Protein AF-I1XHA5-F1 (afdb_monomer_lite)

Radius of gyration: 13.58 Å; chains: 1; bounding box: 34×19×31 Å

Structure (mmCIF, N/CA/C/O backbone):
data_AF-I1XHA5-F1
#
_entry.id   AF-I1XHA5-F1
#
loop_
_atom_site.group_PDB
_atom_site.id
_atom_site.type_symbol
_atom_site.label_atom_id
_atom_site.label_alt_id
_atom_site.label_comp_id
_atom_site.label_asym_id
_atom_site.label_entity_id
_atom_site.label_seq_id
_atom_site.pdbx_PDB_ins_code
_atom_site.Cartn_x
_atom_site.Cartn_y
_atom_site.Cartn_z
_atom_site.occupancy
_atom_site.B_iso_or_equiv
_atom_site.auth_seq_id
_atom_site.auth_comp_id
_atom_site.auth_asym_id
_atom_site.auth_atom_id
_atom_site.pdbx_PDB_model_num
ATOM 1 N N . MET A 1 1 ? 14.591 6.433 22.136 1.00 72.38 1 MET A N 1
ATOM 2 C CA . MET A 1 1 ? 14.325 6.480 20.679 1.00 72.38 1 MET A CA 1
ATOM 3 C C . MET A 1 1 ? 13.158 5.548 20.357 1.00 72.38 1 MET A C 1
ATOM 5 O O . MET A 1 1 ? 12.964 4.605 21.125 1.00 72.38 1 MET A O 1
ATOM 9 N N . PRO A 1 2 ? 12.344 5.811 19.315 1.00 86.88 2 PRO A N 1
ATOM 10 C CA . PRO A 1 2 ? 11.235 4.928 18.956 1.00 86.88 2 PRO A CA 1
ATOM 11 C C . PRO A 1 2 ? 11.751 3.545 18.543 1.00 86.88 2 PRO A C 1
ATOM 13 O O . PRO A 1 2 ? 12.807 3.435 17.928 1.00 86.88 2 PRO A O 1
ATOM 16 N N . LYS A 1 3 ? 10.992 2.489 18.865 1.00 92.56 3 LYS A N 1
ATOM 17 C CA . LYS A 1 3 ? 11.334 1.111 18.469 1.00 92.56 3 LYS A CA 1
ATOM 18 C C . LYS A 1 3 ? 11.125 0.850 16.973 1.00 92.56 3 LYS A C 1
ATOM 20 O O . LYS A 1 3 ? 11.705 -0.085 16.440 1.00 92.56 3 LYS A O 1
ATOM 25 N N . ILE A 1 4 ? 10.272 1.641 16.317 1.00 90.06 4 ILE A N 1
ATOM 26 C CA . ILE A 1 4 ? 9.934 1.507 14.895 1.00 90.06 4 ILE A CA 1
ATOM 27 C C . ILE A 1 4 ? 9.908 2.898 14.265 1.00 90.06 4 ILE A C 1
ATOM 29 O O . ILE A 1 4 ? 9.227 3.792 14.772 1.00 90.06 4 ILE A O 1
ATOM 33 N N . LEU A 1 5 ? 10.602 3.047 13.137 1.00 90.50 5 LEU A N 1
ATOM 34 C CA . LEU A 1 5 ? 10.570 4.225 12.274 1.00 90.50 5 LEU A CA 1
ATOM 35 C C . LEU A 1 5 ? 9.802 3.887 10.989 1.00 90.50 5 LEU A C 1
ATOM 37 O O . LEU A 1 5 ? 9.981 2.813 10.424 1.00 90.50 5 LEU A O 1
ATOM 41 N N . ARG A 1 6 ? 8.927 4.792 10.539 1.00 88.50 6 ARG A N 1
ATOM 42 C CA . ARG A 1 6 ? 8.194 4.664 9.272 1.00 88.50 6 ARG A CA 1
ATOM 43 C C . ARG A 1 6 ? 8.635 5.785 8.347 1.00 88.50 6 ARG A C 1
ATOM 45 O O . ARG A 1 6 ? 8.365 6.946 8.637 1.00 88.50 6 ARG A O 1
ATOM 52 N N . LEU A 1 7 ? 9.305 5.420 7.262 1.00 90.00 7 LEU A N 1
ATOM 53 C CA . LEU A 1 7 ? 9.814 6.346 6.255 1.00 90.00 7 LEU A CA 1
ATOM 54 C C . LEU A 1 7 ? 8.994 6.221 4.973 1.00 90.00 7 LEU A C 1
ATOM 56 O O . LEU A 1 7 ? 8.469 5.153 4.660 1.00 90.00 7 LEU A O 1
ATOM 60 N N . ARG A 1 8 ? 8.864 7.326 4.240 1.00 90.62 8 ARG A N 1
ATOM 61 C CA . ARG A 1 8 ? 8.310 7.310 2.887 1.00 90.62 8 ARG A CA 1
ATOM 62 C C . ARG A 1 8 ? 9.448 6.975 1.930 1.00 90.62 8 ARG A C 1
ATOM 64 O O . ARG A 1 8 ? 10.461 7.653 1.947 1.00 90.62 8 ARG A O 1
ATOM 71 N N . VAL A 1 9 ? 9.272 5.955 1.095 1.00 90.12 9 VAL A N 1
ATOM 72 C CA . VAL A 1 9 ? 10.318 5.517 0.152 1.00 90.12 9 VAL A CA 1
ATOM 73 C C . VAL A 1 9 ? 10.746 6.655 -0.780 1.00 90.12 9 VAL A C 1
ATOM 75 O O . VAL A 1 9 ? 11.931 6.831 -1.006 1.00 90.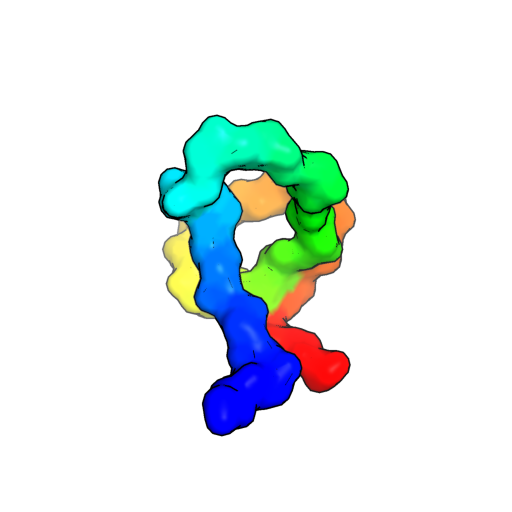12 9 VAL A O 1
ATOM 78 N N . GLY A 1 10 ? 9.809 7.498 -1.228 1.00 88.38 10 GLY A N 1
ATOM 79 C CA . GLY A 1 10 ? 10.102 8.622 -2.129 1.00 88.38 10 GLY A CA 1
ATOM 80 C C . G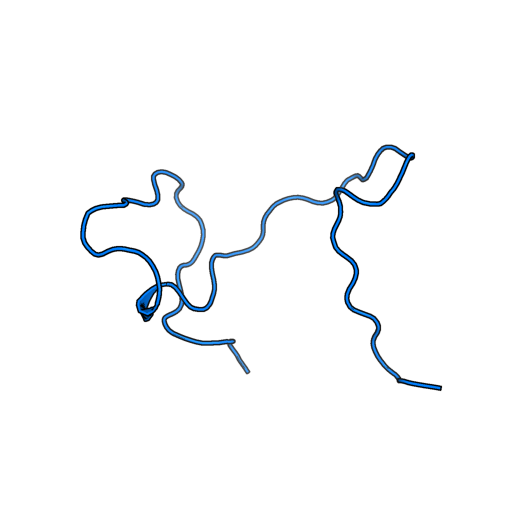LY A 1 10 ? 10.957 9.757 -1.546 1.00 88.38 10 GLY A C 1
ATOM 81 O O . GLY A 1 10 ? 11.147 10.754 -2.228 1.00 88.38 10 GLY A O 1
ATOM 82 N N . THR A 1 11 ? 11.429 9.656 -0.298 1.00 89.94 11 THR A N 1
ATOM 83 C CA . THR A 1 11 ? 12.384 10.611 0.296 1.00 89.94 11 THR A CA 1
ATOM 84 C C . THR A 1 11 ? 13.802 10.048 0.400 1.00 89.94 11 THR A C 1
ATOM 86 O O . THR A 1 11 ? 14.614 10.611 1.128 1.00 89.94 11 THR A O 1
ATOM 89 N N . LEU A 1 12 ? 14.070 8.891 -0.204 1.00 90.81 12 LEU A N 1
ATOM 90 C CA . LEU A 1 12 ? 15.354 8.200 -0.146 1.00 90.81 12 LEU A CA 1
ATOM 91 C C . LEU A 1 12 ? 15.996 8.246 -1.536 1.00 90.81 12 LEU A C 1
ATOM 93 O O . LEU A 1 12 ? 15.306 8.037 -2.531 1.00 90.81 12 LEU A O 1
ATOM 97 N N . ASP A 1 13 ? 17.294 8.542 -1.578 1.00 91.62 13 ASP A N 1
ATOM 98 C CA . ASP A 1 13 ? 18.043 8.747 -2.828 1.00 91.62 13 ASP A CA 1
ATOM 99 C C . ASP A 1 13 ? 18.604 7.438 -3.416 1.00 91.62 13 ASP A C 1
ATOM 101 O O . ASP A 1 13 ? 19.045 7.414 -4.563 1.00 91.62 13 ASP A O 1
ATOM 105 N N . ASP A 1 14 ? 18.577 6.353 -2.637 1.00 90.06 14 ASP A N 1
ATOM 106 C CA . ASP A 1 14 ? 19.097 5.040 -3.022 1.00 90.06 14 ASP A CA 1
ATOM 107 C C . ASP A 1 14 ? 18.003 4.128 -3.594 1.00 90.06 14 ASP A C 1
ATOM 109 O O . ASP A 1 14 ? 16.826 4.223 -3.233 1.00 90.06 14 ASP A O 1
ATOM 113 N N . ASP A 1 15 ? 18.416 3.164 -4.419 1.00 88.62 15 ASP A N 1
ATOM 114 C CA . ASP A 1 15 ? 17.543 2.086 -4.874 1.00 88.62 15 ASP A CA 1
ATOM 115 C C . ASP A 1 15 ? 17.117 1.199 -3.699 1.00 88.62 15 ASP A C 1
ATOM 117 O O . ASP A 1 15 ? 17.938 0.641 -2.964 1.00 88.62 15 ASP A O 1
ATOM 121 N N . ILE A 1 16 ? 15.805 1.020 -3.545 1.00 88.44 16 ILE A N 1
ATOM 122 C CA . ILE A 1 16 ? 15.235 0.221 -2.462 1.00 88.44 16 ILE A CA 1
ATOM 123 C C . ILE A 1 16 ? 14.546 -1.008 -3.034 1.00 88.44 16 ILE A C 1
ATOM 125 O O . ILE A 1 16 ? 13.518 -0.911 -3.700 1.00 88.44 16 ILE A O 1
ATOM 129 N N . ALA A 1 17 ? 15.073 -2.186 -2.699 1.00 87.44 17 ALA A N 1
ATOM 130 C CA . ALA A 1 17 ? 14.486 -3.478 -3.048 1.00 87.44 17 ALA A CA 1
ATOM 131 C C . ALA A 1 17 ? 13.290 -3.830 -2.135 1.00 87.44 17 ALA A C 1
ATOM 133 O O . ALA A 1 17 ? 13.302 -4.840 -1.433 1.00 87.44 17 ALA A O 1
ATOM 134 N N . ILE A 1 18 ? 12.274 -2.962 -2.094 1.00 86.75 18 ILE A N 1
ATOM 135 C CA . ILE A 1 18 ? 11.026 -3.179 -1.352 1.00 86.75 18 ILE A CA 1
ATOM 136 C C . ILE A 1 18 ? 9.855 -3.168 -2.327 1.00 86.75 18 ILE A C 1
ATOM 138 O O . ILE A 1 18 ? 9.635 -2.197 -3.049 1.00 86.75 18 ILE A O 1
ATOM 142 N N . GLU A 1 19 ? 9.055 -4.228 -2.278 1.00 87.62 19 GLU A N 1
ATOM 143 C CA . GLU A 1 19 ? 7.794 -4.313 -3.004 1.00 87.62 19 GLU A CA 1
ATOM 144 C C . GLU A 1 19 ? 6.608 -3.876 -2.136 1.00 87.62 19 GLU A C 1
ATOM 146 O O . GLU A 1 19 ? 6.631 -3.916 -0.901 1.00 87.62 19 GLU A O 1
ATOM 151 N N . LYS A 1 20 ? 5.533 -3.454 -2.806 1.00 91.12 20 LYS A N 1
ATOM 152 C CA . LYS A 1 20 ? 4.255 -3.143 -2.164 1.00 91.12 20 LYS A CA 1
ATOM 153 C C . LYS A 1 20 ? 3.6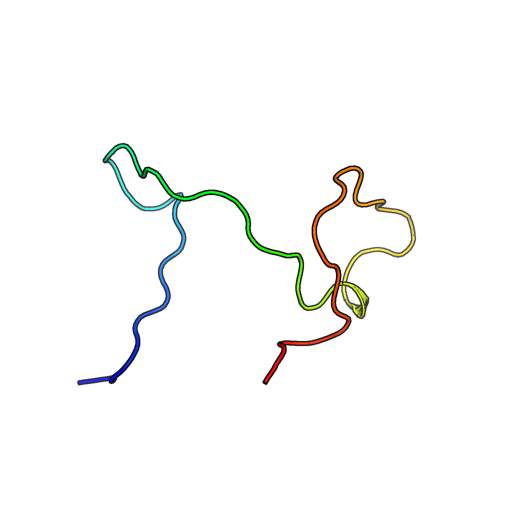76 -4.428 -1.560 1.00 91.12 20 LYS A C 1
ATOM 155 O O . LYS A 1 20 ? 3.494 -5.407 -2.270 1.00 91.12 20 LYS A O 1
ATOM 160 N N . ALA A 1 21 ? 3.345 -4.411 -0.270 1.00 93.44 21 ALA A N 1
ATOM 161 C CA . ALA A 1 21 ? 2.796 -5.586 0.415 1.00 93.44 21 ALA A CA 1
ATOM 162 C C . ALA A 1 21 ? 1.260 -5.586 0.510 1.00 93.44 21 ALA A C 1
ATOM 164 O O . ALA A 1 21 ? 0.645 -6.647 0.518 1.00 93.44 21 ALA A O 1
ATOM 165 N N . CYS A 1 22 ? 0.640 -4.410 0.651 1.00 95.75 22 CYS A N 1
ATOM 166 C CA . CYS A 1 22 ? -0.808 -4.251 0.793 1.00 95.75 22 CYS A CA 1
ATOM 167 C C . CYS A 1 22 ? -1.224 -2.780 0.678 1.00 95.75 22 CYS A C 1
ATOM 169 O O . CYS A 1 22 ? -0.396 -1.872 0.798 1.00 95.75 22 CYS A O 1
ATOM 171 N N . HIS A 1 23 ? -2.531 -2.567 0.548 1.00 96.62 23 HIS A N 1
ATOM 172 C CA . HIS A 1 23 ? -3.186 -1.271 0.678 1.00 96.62 23 HIS A CA 1
ATOM 173 C C . HIS A 1 23 ? -3.918 -1.208 2.017 1.00 96.62 23 HIS A C 1
ATOM 175 O O . HIS A 1 23 ? -4.711 -2.090 2.340 1.00 96.62 23 HIS A O 1
ATOM 181 N N . ILE A 1 24 ? -3.665 -0.168 2.808 1.00 97.12 24 ILE A N 1
ATOM 182 C CA . ILE A 1 24 ? -4.323 0.060 4.103 1.00 97.12 24 ILE A CA 1
ATOM 183 C C . ILE A 1 24 ? -5.072 1.389 4.075 1.00 97.12 24 ILE A C 1
ATOM 185 O O . ILE A 1 24 ? -4.677 2.300 3.352 1.00 97.12 24 ILE A O 1
ATOM 189 N N . PHE A 1 25 ? -6.120 1.516 4.890 1.00 96.88 25 PHE A N 1
ATOM 190 C CA . PHE A 1 25 ? -7.014 2.683 4.885 1.00 96.88 25 PHE A CA 1
ATOM 191 C C . PHE A 1 25 ? -7.777 2.884 3.567 1.00 96.88 25 PHE A C 1
ATOM 193 O O . PHE A 1 25 ? -8.136 4.004 3.209 1.00 96.88 25 PHE A O 1
ATOM 200 N N . VAL A 1 26 ? -8.080 1.788 2.864 1.00 97.12 26 VAL A N 1
ATOM 201 C CA . VAL A 1 26 ? -8.803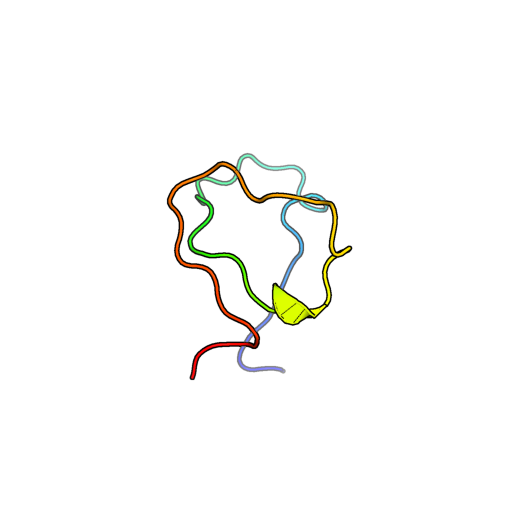 1.809 1.580 1.00 97.12 26 VAL A CA 1
ATOM 202 C C . VAL A 1 26 ? -10.217 2.385 1.727 1.00 97.12 26 VAL A C 1
ATOM 204 O O . VAL A 1 26 ? -10.748 2.946 0.778 1.00 97.12 26 VAL A O 1
ATOM 207 N N . ALA A 1 27 ? -10.811 2.344 2.925 1.00 96.25 27 ALA A N 1
ATOM 208 C CA . ALA A 1 27 ? -12.109 2.967 3.195 1.00 96.25 27 ALA A CA 1
ATOM 209 C C . ALA A 1 27 ? -12.086 4.510 3.127 1.00 96.25 27 ALA A C 1
ATOM 211 O O . ALA A 1 27 ? -13.141 5.126 3.000 1.00 96.25 27 ALA A O 1
ATOM 212 N N . SER A 1 28 ? -10.902 5.131 3.191 1.00 97.31 28 SER A N 1
ATOM 213 C CA . SER A 1 28 ? -10.723 6.589 3.146 1.00 97.31 28 SER A CA 1
ATOM 214 C C . SER A 1 28 ? -10.341 7.122 1.760 1.00 97.31 28 SER A C 1
ATOM 216 O O . SER A 1 28 ? -10.133 8.328 1.616 1.00 97.31 28 SER A O 1
ATOM 218 N N . LYS A 1 29 ? -10.207 6.256 0.743 1.00 96.12 29 LYS A N 1
ATOM 219 C CA . LYS A 1 29 ? -9.952 6.685 -0.642 1.00 96.12 29 LYS A CA 1
ATOM 220 C C . LYS A 1 29 ? -11.219 7.286 -1.261 1.00 96.12 29 LYS A C 1
ATOM 222 O O . LYS A 1 29 ? -12.328 7.085 -0.765 1.00 96.12 29 LYS A O 1
ATOM 227 N N . ALA A 1 30 ? -11.076 7.987 -2.380 1.00 96.94 30 ALA A N 1
ATOM 228 C CA . ALA A 1 30 ? -12.235 8.455 -3.128 1.00 96.94 30 ALA A CA 1
ATOM 229 C C . ALA A 1 30 ? -13.076 7.269 -3.645 1.00 96.94 30 ALA A C 1
ATOM 231 O O . ALA A 1 30 ? -12.540 6.273 -4.128 1.00 96.94 30 ALA A O 1
ATOM 232 N N . ALA A 1 31 ? -14.406 7.371 -3.578 1.00 94.12 31 ALA A N 1
ATOM 233 C CA . ALA A 1 31 ? -15.295 6.265 -3.954 1.00 94.12 31 ALA A CA 1
ATOM 234 C C . ALA A 1 31 ? -15.146 5.811 -5.421 1.00 94.12 31 ALA A C 1
ATOM 236 O O . ALA A 1 31 ? -15.496 4.682 -5.738 1.00 94.12 31 ALA A O 1
ATOM 237 N N . TRP A 1 32 ? -14.622 6.679 -6.289 1.00 95.56 32 TRP A N 1
ATOM 238 C CA . TRP A 1 32 ? -14.426 6.439 -7.721 1.00 95.56 32 TRP A CA 1
ATOM 239 C C . TRP A 1 32 ? -13.040 5.887 -8.093 1.00 95.56 32 TRP A C 1
ATOM 241 O O . TRP A 1 32 ? -12.816 5.591 -9.260 1.00 95.56 32 TRP A O 1
ATOM 251 N N . ASP A 1 33 ? -12.102 5.806 -7.149 1.00 95.94 33 ASP A N 1
ATOM 252 C CA . ASP A 1 33 ? -10.713 5.422 -7.422 1.00 95.94 33 ASP A CA 1
ATOM 253 C C . ASP A 1 33 ? -10.507 3.924 -7.183 1.00 95.94 33 ASP A C 1
ATOM 255 O O . ASP A 1 33 ? -10.570 3.482 -6.038 1.00 95.94 33 ASP A O 1
ATOM 259 N N . ASP A 1 34 ? -10.286 3.129 -8.224 1.00 96.19 34 ASP A N 1
ATOM 260 C CA . ASP A 1 34 ? -10.133 1.678 -8.096 1.0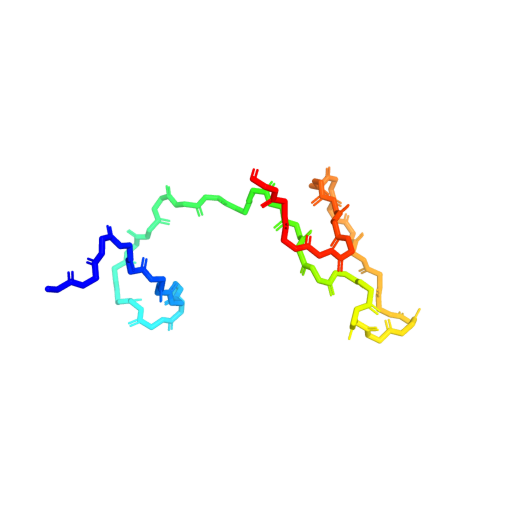0 96.19 34 ASP A CA 1
ATOM 261 C C . ASP A 1 34 ? -8.660 1.260 -8.003 1.00 96.19 34 ASP A C 1
ATOM 263 O O . ASP A 1 34 ? -7.793 1.723 -8.741 1.00 96.19 34 ASP A O 1
ATOM 267 N N . ILE A 1 35 ? -8.369 0.332 -7.088 1.00 96.50 35 ILE A N 1
ATOM 268 C CA . ILE A 1 35 ? -7.038 -0.262 -6.949 1.00 96.50 35 ILE A CA 1
ATOM 269 C C . ILE A 1 35 ? -6.971 -1.475 -7.876 1.00 96.50 35 ILE A C 1
ATOM 271 O O . ILE A 1 35 ? -7.707 -2.441 -7.688 1.00 96.50 35 ILE A O 1
ATOM 275 N N . HIS A 1 36 ? -6.090 -1.410 -8.872 1.00 96.75 36 HIS A N 1
ATOM 276 C CA . HIS A 1 36 ? -6.038 -2.373 -9.978 1.00 96.75 36 HIS A CA 1
ATOM 277 C C . HIS A 1 36 ? -5.015 -3.508 -9.818 1.00 96.75 36 HIS A C 1
ATOM 279 O O . HIS A 1 36 ? -4.877 -4.314 -10.734 1.00 96.75 36 HIS A O 1
ATOM 285 N N . ASP A 1 37 ? -4.269 -3.560 -8.713 1.00 96.44 37 ASP A N 1
ATOM 286 C CA . ASP A 1 37 ? -3.393 -4.697 -8.417 1.00 96.44 37 ASP A CA 1
ATOM 287 C C . ASP A 1 37 ? -4.068 -5.694 -7.461 1.00 96.44 37 ASP A C 1
ATOM 289 O O . ASP A 1 37 ? -5.045 -5.377 -6.780 1.00 96.44 37 ASP A O 1
ATOM 293 N N . ASP A 1 38 ? -3.538 -6.915 -7.422 1.00 96.56 38 ASP A N 1
ATOM 294 C CA . ASP A 1 38 ? -4.108 -8.024 -6.649 1.00 96.56 38 ASP A CA 1
ATOM 295 C C . ASP A 1 38 ? -3.613 -8.058 -5.191 1.00 96.56 38 ASP A C 1
ATOM 297 O O . ASP A 1 38 ? -3.732 -9.074 -4.498 1.00 96.56 38 ASP A O 1
ATOM 301 N N . LEU A 1 39 ? -3.009 -6.968 -4.704 1.00 97.44 39 LEU A N 1
ATOM 302 C CA . LEU A 1 39 ? -2.481 -6.929 -3.346 1.00 97.44 39 LEU A CA 1
ATOM 303 C C . LEU A 1 39 ? -3.617 -6.854 -2.316 1.00 97.44 39 LEU A C 1
ATOM 305 O O . LEU A 1 39 ? -4.651 -6.233 -2.571 1.00 97.44 39 LEU A O 1
ATOM 309 N N . PRO A 1 40 ? -3.424 -7.413 -1.106 1.00 97.44 40 PRO A N 1
ATOM 310 C CA . PRO A 1 40 ? -4.413 -7.328 -0.039 1.00 97.44 40 PRO A CA 1
ATOM 311 C C . PRO A 1 40 ? -4.846 -5.885 0.247 1.00 97.44 40 PRO A C 1
ATOM 313 O O . PRO A 1 40 ? -4.008 -4.991 0.387 1.00 97.44 40 PRO A O 1
ATOM 316 N N . GLN A 1 41 ? -6.155 -5.672 0.384 1.00 97.00 41 GLN A N 1
ATOM 317 C CA . GLN A 1 41 ? -6.756 -4.367 0.656 1.00 97.00 41 GLN A CA 1
ATOM 318 C C . GLN A 1 41 ? -7.461 -4.379 2.014 1.00 97.00 41 GLN A C 1
ATOM 320 O O . GLN A 1 41 ? -8.303 -5.235 2.283 1.00 97.00 41 GLN A O 1
ATOM 325 N N . PHE A 1 42 ? -7.136 -3.411 2.871 1.00 97.69 42 PHE A N 1
ATOM 326 C CA . PHE A 1 42 ? -7.676 -3.307 4.222 1.00 97.69 42 PHE A CA 1
ATOM 327 C C . PHE A 1 42 ? -8.307 -1.937 4.474 1.00 97.69 42 PHE A C 1
ATOM 329 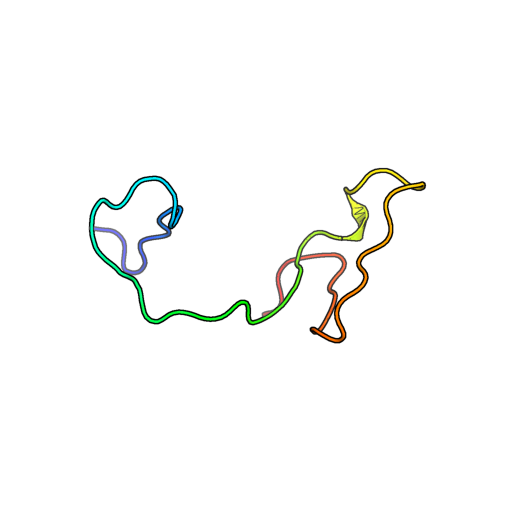O O . PHE A 1 42 ? -7.729 -0.891 4.164 1.00 97.69 42 PHE A O 1
ATOM 336 N N . ALA A 1 43 ? -9.482 -1.941 5.108 1.00 96.94 43 ALA A N 1
ATOM 337 C CA . ALA A 1 43 ? -10.178 -0.719 5.509 1.00 96.94 43 ALA A CA 1
ATOM 338 C C . ALA A 1 43 ? -9.379 0.117 6.524 1.00 96.94 43 ALA A C 1
ATOM 340 O O . ALA A 1 43 ? -9.484 1.336 6.515 1.00 96.94 43 ALA A O 1
ATOM 341 N N . GLU A 1 44 ? -8.553 -0.526 7.354 1.00 96.75 44 GLU A N 1
ATOM 342 C CA . GLU A 1 44 ? -7.684 0.087 8.365 1.00 96.75 44 GLU A CA 1
ATOM 343 C C . GLU A 1 44 ? -6.356 -0.685 8.462 1.00 96.75 44 GLU A C 1
ATOM 345 O O . GLU A 1 44 ? -6.133 -1.650 7.732 1.00 96.75 44 GLU A O 1
ATOM 350 N N . ARG A 1 45 ? -5.451 -0.279 9.361 1.00 92.44 45 ARG A N 1
ATOM 351 C CA . ARG A 1 45 ? -4.173 -0.975 9.572 1.00 92.44 45 ARG A CA 1
ATOM 352 C C . ARG A 1 45 ? -4.393 -2.371 10.198 1.00 92.44 45 ARG A C 1
ATOM 354 O O . ARG A 1 45 ? -4.921 -2.432 11.310 1.00 92.44 45 ARG A O 1
ATOM 361 N N . PRO A 1 46 ? -3.910 -3.464 9.573 1.00 89.19 46 PRO A N 1
ATOM 362 C CA . PRO A 1 46 ? -3.914 -4.800 10.173 1.00 89.19 46 PRO A CA 1
ATOM 363 C C . PRO A 1 46 ? -3.131 -4.840 11.495 1.00 89.19 46 PRO A C 1
ATOM 365 O O . PRO A 1 46 ? -2.194 -4.052 11.693 1.00 89.19 46 PRO A O 1
ATOM 368 N N . LYS A 1 47 ? -3.540 -5.734 12.404 1.00 81.88 47 LYS A N 1
ATOM 369 C CA . LYS A 1 47 ? -2.864 -5.944 13.694 1.00 81.88 47 LYS A CA 1
ATOM 370 C C . LYS A 1 47 ? -1.476 -6.540 13.516 1.00 81.88 47 LYS A C 1
ATOM 372 O O . LYS A 1 47 ? -1.349 -7.475 12.701 1.00 81.88 47 LYS A O 1
#

Sequence (47 aa):
MPKILRLRVGTLDDDIAIEKACHIFVASKAAWDDIHDDLPQFAERPK

Foldseek 3Di:
DDPDDDDDPVVDPDDDPDDDQEAACPLPDDPPDDDDDPHHYYNHDDD

pLDDT: mean 92.57, std 4.94, range [72.38, 97.69]

Secondary structure (DSSP, 8-state):
--S-----GGG-SS--------EE-GGGS-TT----S-S-EESS---

InterPro domains:
  IPR011057 Mss4-like superfamily [SSF51316] (2-47)

Organism: Methylophaga nitratireducenticrescens (NCBI:txid754476)